Protein AF-A0AAV3RZI0-F1 (afdb_monomer_lite)

Structure (mmCIF, N/CA/C/O backbone):
data_AF-A0AAV3RZI0-F1
#
_entry.id   AF-A0AAV3RZI0-F1
#
loop_
_atom_site.group_PDB
_atom_site.id
_atom_site.type_symbol
_atom_site.label_atom_id
_atom_site.label_alt_id
_atom_site.label_comp_id
_atom_site.label_asym_id
_atom_site.label_entity_id
_atom_site.label_seq_id
_atom_site.pdbx_PDB_ins_code
_atom_site.Cartn_x
_atom_site.Cartn_y
_atom_site.Cartn_z
_atom_site.occupancy
_atom_site.B_iso_or_equiv
_atom_site.auth_seq_id
_atom_site.auth_comp_id
_atom_site.auth_asym_id
_atom_site.auth_atom_id
_atom_site.pdbx_PDB_model_num
ATOM 1 N N . MET A 1 1 ? 53.534 -8.650 -99.547 1.00 49.41 1 MET A N 1
ATOM 2 C CA . MET A 1 1 ? 52.905 -7.552 -98.781 1.00 49.41 1 MET A CA 1
ATOM 3 C C . MET A 1 1 ? 52.360 -8.115 -97.474 1.00 49.41 1 MET A C 1
ATOM 5 O O . MET A 1 1 ? 51.276 -8.664 -97.521 1.00 49.41 1 MET A O 1
ATOM 9 N N . ASN A 1 2 ? 53.102 -8.083 -96.355 1.00 55.94 2 ASN A N 1
ATOM 10 C CA . ASN A 1 2 ? 52.497 -8.398 -95.038 1.00 55.94 2 ASN A CA 1
ATOM 11 C C . ASN A 1 2 ? 53.298 -8.000 -93.779 1.00 55.94 2 ASN A C 1
ATOM 13 O O . ASN A 1 2 ? 52.826 -8.228 -92.674 1.00 55.94 2 ASN A O 1
ATOM 17 N N . TRP A 1 3 ? 54.469 -7.366 -93.895 1.00 42.88 3 TRP A N 1
ATOM 18 C CA . TRP A 1 3 ? 55.241 -6.937 -92.713 1.00 42.88 3 TRP A CA 1
ATOM 19 C C . TRP A 1 3 ? 54.759 -5.606 -92.114 1.00 42.88 3 TRP A C 1
ATOM 21 O O . TRP A 1 3 ? 54.771 -5.429 -90.902 1.00 42.88 3 TRP A O 1
ATOM 31 N N . LEU A 1 4 ? 54.249 -4.695 -92.949 1.00 55.41 4 LEU A N 1
ATOM 32 C CA . LEU A 1 4 ? 53.678 -3.422 -92.490 1.00 55.41 4 LEU A CA 1
ATOM 33 C C . LEU A 1 4 ? 52.368 -3.605 -91.714 1.00 55.41 4 LEU A C 1
ATOM 35 O O . LEU A 1 4 ? 52.094 -2.831 -90.804 1.00 55.41 4 LEU A O 1
ATOM 39 N N . PHE A 1 5 ? 51.587 -4.640 -92.039 1.00 55.31 5 PHE A N 1
ATOM 40 C CA . PHE A 1 5 ? 50.332 -4.927 -91.343 1.00 55.31 5 PHE A CA 1
ATOM 41 C C . PHE A 1 5 ? 50.596 -5.455 -89.926 1.00 55.31 5 PHE A C 1
ATOM 43 O O . PHE A 1 5 ? 49.960 -4.993 -88.987 1.00 55.31 5 PHE A O 1
ATOM 50 N N . LEU A 1 6 ? 51.609 -6.318 -89.758 1.00 57.19 6 LEU A N 1
ATOM 51 C CA . LEU A 1 6 ? 51.993 -6.883 -88.460 1.00 57.19 6 LEU A CA 1
ATOM 52 C C . LEU A 1 6 ? 52.546 -5.823 -87.485 1.00 57.19 6 LEU A C 1
ATOM 54 O O . LEU A 1 6 ? 52.241 -5.850 -86.296 1.00 57.19 6 LEU A O 1
ATOM 58 N N . CYS A 1 7 ? 53.328 -4.853 -87.977 1.00 55.66 7 CYS A N 1
ATOM 59 C CA . CYS A 1 7 ? 53.803 -3.739 -87.147 1.00 55.66 7 CYS A CA 1
ATOM 60 C C . CYS A 1 7 ? 52.678 -2.778 -86.739 1.00 55.66 7 CYS A C 1
ATOM 62 O O . CYS A 1 7 ? 52.739 -2.209 -85.649 1.00 55.66 7 CYS A O 1
ATOM 64 N N . LEU A 1 8 ? 51.668 -2.584 -87.596 1.00 56.19 8 LEU A N 1
ATOM 65 C CA . LEU A 1 8 ? 50.519 -1.738 -87.272 1.00 56.19 8 LEU A CA 1
ATOM 66 C C . LEU A 1 8 ? 49.597 -2.411 -86.248 1.00 56.19 8 LEU A C 1
ATOM 68 O O . LEU A 1 8 ? 49.079 -1.724 -85.375 1.00 56.19 8 LEU A O 1
ATOM 72 N N . THR A 1 9 ? 49.416 -3.735 -86.330 1.00 57.41 9 THR A N 1
ATOM 73 C CA . THR A 1 9 ? 48.605 -4.493 -85.366 1.00 57.41 9 THR A CA 1
ATOM 74 C C . THR A 1 9 ? 49.268 -4.561 -83.995 1.00 57.41 9 THR A C 1
ATOM 76 O O . THR A 1 9 ? 48.612 -4.239 -83.018 1.00 57.41 9 THR A O 1
ATOM 79 N N . VAL A 1 10 ? 50.578 -4.837 -83.912 1.00 56.56 10 VAL A N 1
ATOM 80 C CA . VAL A 1 10 ? 51.299 -4.861 -82.620 1.00 56.56 10 VAL A CA 1
ATOM 81 C C . VAL A 1 10 ? 51.291 -3.488 -81.943 1.00 56.56 10 VAL A C 1
ATOM 83 O O . VAL A 1 10 ? 51.005 -3.387 -80.758 1.00 56.56 10 VAL A O 1
ATOM 86 N N . ARG A 1 11 ? 51.517 -2.400 -82.696 1.00 54.59 11 ARG A N 1
ATOM 87 C CA . ARG A 1 11 ? 51.437 -1.043 -82.126 1.00 54.59 11 ARG A CA 1
ATOM 88 C C . ARG A 1 11 ? 50.035 -0.641 -81.682 1.00 54.59 11 ARG A C 1
ATOM 90 O O . ARG A 1 11 ? 49.908 0.185 -80.781 1.00 54.59 11 ARG A O 1
ATOM 97 N N . ARG A 1 12 ? 49.004 -1.163 -82.345 1.00 56.62 12 ARG A N 1
ATOM 98 C CA . ARG A 1 12 ? 47.612 -0.907 -81.985 1.00 56.62 12 ARG A CA 1
ATOM 99 C C . ARG A 1 12 ? 47.225 -1.688 -80.726 1.00 56.62 12 ARG A C 1
ATOM 101 O O . ARG A 1 12 ? 46.655 -1.077 -79.831 1.00 56.62 12 ARG A O 1
ATOM 108 N N . ASP A 1 13 ? 47.631 -2.952 -80.620 1.00 58.34 13 ASP A N 1
ATOM 109 C CA . ASP A 1 13 ? 47.436 -3.778 -79.420 1.00 58.34 13 ASP A CA 1
ATOM 110 C C . ASP A 1 13 ? 48.180 -3.198 -78.202 1.00 58.34 13 ASP A C 1
ATOM 112 O O . ASP A 1 13 ? 47.617 -3.138 -77.111 1.00 58.34 13 ASP A O 1
ATOM 116 N N . ASP A 1 14 ? 49.403 -2.683 -78.383 1.00 57.91 14 ASP A N 1
ATOM 117 C CA . ASP A 1 14 ? 50.174 -2.040 -77.307 1.00 57.91 14 ASP A CA 1
ATOM 118 C C . ASP A 1 14 ? 49.520 -0.735 -76.811 1.00 57.91 14 ASP A C 1
ATOM 120 O O . ASP A 1 14 ? 49.505 -0.462 -75.610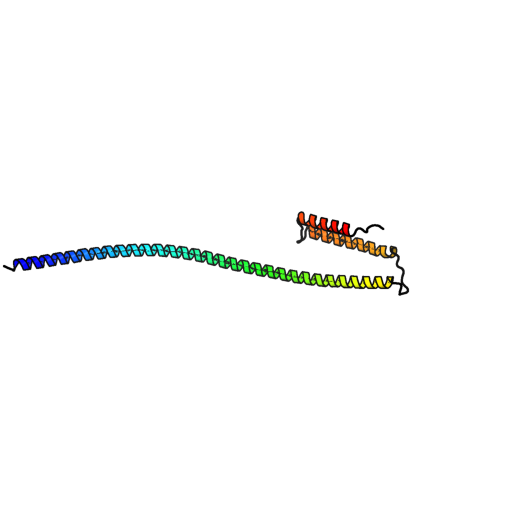 1.00 57.91 14 ASP A O 1
ATOM 124 N N . GLN A 1 15 ? 48.954 0.082 -77.710 1.00 57.97 15 GLN A N 1
ATOM 125 C CA . GLN A 1 15 ? 48.206 1.279 -77.307 1.00 57.97 15 GLN A CA 1
ATOM 126 C C . GLN A 1 15 ? 46.902 0.913 -76.592 1.00 57.97 15 GLN A C 1
ATOM 128 O O . GLN A 1 15 ? 46.597 1.499 -75.558 1.00 57.97 15 GLN A O 1
ATOM 133 N N . GLU A 1 16 ? 46.154 -0.067 -77.097 1.00 56.50 16 GLU A N 1
ATOM 134 C CA . GLU A 1 16 ? 44.884 -0.518 -76.517 1.00 56.50 16 GLU A CA 1
ATOM 135 C C . GLU A 1 16 ? 45.089 -1.181 -75.138 1.00 56.50 16 GLU A C 1
ATOM 137 O O . GLU A 1 16 ? 44.306 -0.941 -74.217 1.00 56.50 16 GLU A O 1
ATOM 142 N N . ALA A 1 17 ? 46.200 -1.903 -74.937 1.00 60.81 17 ALA A N 1
ATOM 143 C CA . ALA A 1 17 ? 46.611 -2.442 -73.638 1.00 60.81 17 ALA A CA 1
ATOM 144 C C . ALA A 1 17 ? 46.993 -1.342 -72.630 1.00 60.81 17 ALA A C 1
ATOM 146 O O . ALA A 1 17 ? 46.596 -1.414 -71.467 1.00 60.81 17 ALA A O 1
ATOM 147 N N . VAL A 1 18 ? 47.706 -0.295 -73.062 1.00 58.16 18 VAL A N 1
ATOM 148 C CA . VAL A 1 18 ? 48.044 0.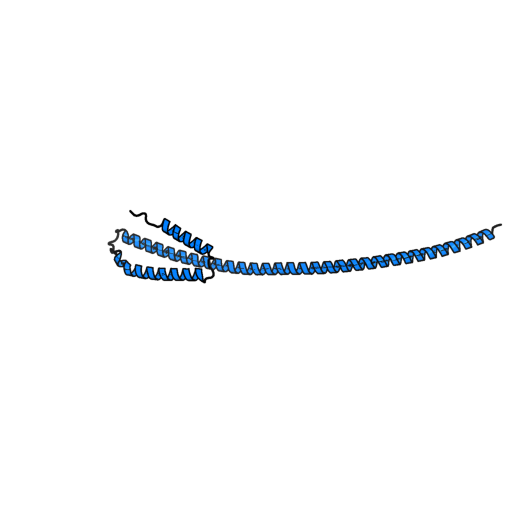860 -72.210 1.00 58.16 18 VAL A CA 1
ATOM 149 C C . VAL A 1 18 ? 46.786 1.642 -71.813 1.00 58.16 18 VAL A C 1
ATOM 151 O O . VAL A 1 18 ? 46.594 1.907 -70.625 1.00 58.16 18 VAL A O 1
ATOM 154 N N . PHE A 1 19 ? 45.878 1.927 -72.753 1.00 56.44 19 PHE A N 1
ATOM 155 C CA . PHE A 1 19 ? 44.596 2.581 -72.457 1.00 56.44 19 PHE A CA 1
ATOM 156 C C . PHE A 1 19 ? 43.695 1.725 -71.552 1.00 56.44 19 PHE A C 1
ATOM 158 O O . PHE A 1 19 ? 43.083 2.255 -70.628 1.00 56.44 19 PHE A O 1
ATOM 165 N N . GLY A 1 20 ? 43.671 0.401 -71.737 1.00 62.28 20 GLY A N 1
ATOM 166 C CA . GLY A 1 20 ? 42.975 -0.524 -70.837 1.00 62.28 20 GLY A CA 1
ATOM 167 C C . GLY A 1 20 ? 43.553 -0.533 -69.416 1.00 62.28 20 GLY A C 1
ATOM 168 O O . GLY A 1 20 ? 42.802 -0.602 -68.442 1.00 62.28 20 GLY A O 1
ATOM 169 N N . THR A 1 21 ? 44.877 -0.399 -69.267 1.00 62.53 21 THR A N 1
ATOM 170 C CA . THR A 1 21 ? 45.508 -0.258 -67.943 1.00 62.53 21 THR A CA 1
ATOM 171 C C . THR A 1 21 ? 45.263 1.109 -67.302 1.00 62.53 21 THR A C 1
ATOM 173 O O . THR A 1 21 ? 45.116 1.185 -66.084 1.00 62.53 21 THR A O 1
ATOM 176 N N . GLU A 1 22 ? 45.171 2.184 -68.088 1.00 65.44 22 GLU A N 1
ATOM 177 C CA . GLU A 1 22 ? 44.865 3.528 -67.588 1.00 65.44 22 GLU A CA 1
ATOM 178 C C . GLU A 1 22 ? 43.401 3.656 -67.139 1.00 65.44 22 GLU A C 1
ATOM 180 O O . GLU A 1 22 ? 43.148 4.181 -66.048 1.00 65.44 22 GLU A O 1
ATOM 185 N N . GLU A 1 23 ? 42.454 3.114 -67.913 1.00 69.62 23 GLU A N 1
ATOM 186 C CA . GLU A 1 23 ? 41.030 3.087 -67.552 1.00 69.62 23 GLU A CA 1
ATOM 187 C C . GLU A 1 23 ? 40.789 2.168 -66.344 1.00 69.62 23 GLU A C 1
ATOM 189 O O . GLU A 1 23 ? 40.125 2.571 -65.396 1.00 69.62 23 GLU A O 1
ATOM 194 N N . GLY A 1 24 ? 41.444 1.002 -66.269 1.00 76.38 24 GLY A N 1
ATOM 195 C CA . GLY A 1 24 ? 41.382 0.140 -65.081 1.00 76.38 24 GLY A CA 1
ATOM 196 C C . GLY A 1 24 ? 41.971 0.793 -63.821 1.00 76.38 24 GLY A C 1
ATOM 197 O O . GLY A 1 24 ? 41.425 0.658 -62.726 1.00 76.38 24 GLY A O 1
ATOM 198 N N . LEU A 1 25 ? 43.063 1.557 -63.948 1.00 77.06 25 LEU A N 1
ATOM 199 C CA . LEU A 1 25 ? 43.620 2.341 -62.838 1.00 77.06 25 LEU A CA 1
ATOM 200 C C . LEU A 1 25 ? 42.676 3.463 -62.393 1.00 77.06 25 LEU A C 1
ATOM 202 O O . LEU A 1 25 ? 42.620 3.782 -61.203 1.00 77.06 25 LEU A O 1
ATOM 206 N N . LYS A 1 26 ? 41.957 4.081 -63.330 1.00 84.75 26 LYS A N 1
ATOM 207 C CA . LYS A 1 26 ? 40.947 5.101 -63.051 1.00 84.75 26 LYS A CA 1
ATOM 208 C C . LYS A 1 26 ? 39.729 4.495 -62.352 1.00 84.75 26 LYS A C 1
ATOM 210 O O . LYS A 1 26 ? 39.394 4.974 -61.274 1.00 84.75 26 LYS A O 1
ATOM 215 N N . ASP A 1 27 ? 39.201 3.378 -62.843 1.00 86.56 27 ASP A N 1
ATOM 216 C CA . ASP A 1 27 ? 38.110 2.632 -62.206 1.00 86.56 27 ASP A CA 1
ATOM 217 C C . ASP A 1 27 ? 38.479 2.165 -60.792 1.00 86.56 27 ASP A C 1
ATOM 219 O O . ASP A 1 27 ? 37.671 2.258 -59.866 1.00 86.56 27 ASP A O 1
ATOM 223 N N . MET A 1 28 ? 39.722 1.717 -60.576 1.00 87.75 28 MET A N 1
ATOM 224 C CA . MET A 1 28 ? 40.211 1.374 -59.237 1.00 87.75 28 MET A CA 1
ATOM 225 C C . MET A 1 28 ? 40.273 2.588 -58.307 1.00 87.75 28 MET A C 1
ATOM 227 O O . MET A 1 28 ? 39.931 2.477 -57.125 1.00 87.75 28 MET A O 1
ATOM 231 N N . ARG A 1 29 ? 40.714 3.751 -58.804 1.00 89.44 29 ARG A N 1
ATOM 232 C CA . ARG A 1 29 ? 40.743 4.992 -58.013 1.00 89.44 29 ARG A CA 1
ATOM 233 C C . ARG A 1 29 ? 39.334 5.444 -57.656 1.00 89.44 29 ARG A C 1
ATOM 235 O O . ARG A 1 29 ? 39.088 5.732 -56.486 1.00 89.44 29 ARG A O 1
ATOM 242 N N . ASP A 1 30 ? 38.423 5.435 -58.617 1.00 92.12 30 ASP A N 1
ATOM 243 C CA . ASP A 1 30 ? 37.034 5.846 -58.424 1.00 92.12 30 ASP A CA 1
ATOM 244 C C . ASP A 1 30 ? 36.312 4.887 -57.467 1.00 92.12 30 ASP A C 1
ATOM 246 O O . ASP A 1 30 ? 35.676 5.332 -56.510 1.00 92.12 30 ASP A O 1
ATOM 250 N N . SER A 1 31 ? 36.535 3.576 -57.609 1.00 90.81 31 SER A N 1
ATOM 251 C CA . SER A 1 31 ? 36.051 2.558 -56.664 1.00 90.81 31 SER A CA 1
ATOM 252 C C . SER A 1 31 ? 36.626 2.756 -55.258 1.00 90.81 31 SER A C 1
ATOM 254 O O . SER A 1 31 ? 35.911 2.649 -54.265 1.00 90.81 31 SER A O 1
ATOM 256 N N . THR A 1 32 ? 37.912 3.104 -55.139 1.00 93.56 32 THR A N 1
ATOM 257 C CA . THR A 1 32 ? 38.546 3.389 -53.840 1.00 93.56 32 THR A CA 1
ATOM 258 C C . THR A 1 32 ? 37.955 4.637 -53.186 1.00 93.56 32 THR A C 1
ATOM 260 O O . THR A 1 32 ? 37.766 4.668 -51.968 1.00 93.56 32 THR A O 1
ATOM 263 N N . ILE A 1 33 ? 37.672 5.682 -53.966 1.00 94.88 33 ILE A N 1
ATOM 264 C CA . ILE A 1 33 ? 37.027 6.901 -53.471 1.00 94.88 33 ILE A CA 1
ATOM 265 C C . ILE A 1 33 ? 35.602 6.580 -53.013 1.00 94.88 33 ILE A C 1
ATOM 267 O O . ILE A 1 33 ? 35.244 6.954 -51.898 1.00 94.88 33 ILE A O 1
ATOM 271 N N . ALA A 1 34 ? 34.834 5.826 -53.804 1.00 94.62 34 ALA A N 1
ATOM 272 C CA . ALA A 1 34 ? 33.487 5.391 -53.447 1.00 94.62 34 ALA A CA 1
ATOM 273 C C . ALA A 1 34 ? 33.475 4.600 -52.126 1.00 94.62 34 ALA A C 1
ATOM 275 O O . ALA A 1 34 ? 32.755 4.964 -51.195 1.00 94.62 34 ALA A O 1
ATOM 276 N N . LEU A 1 35 ? 34.361 3.610 -51.977 1.00 95.06 35 LEU A N 1
ATOM 277 C CA . LEU A 1 35 ? 34.499 2.841 -50.736 1.00 95.06 35 LEU A CA 1
ATOM 278 C C . LEU A 1 35 ? 34.899 3.716 -49.540 1.00 95.06 35 LEU A C 1
ATOM 280 O O . LEU A 1 35 ? 34.391 3.529 -48.436 1.00 95.06 35 LEU A O 1
ATOM 284 N N . LYS A 1 36 ? 35.779 4.709 -49.730 1.00 96.81 36 LYS A N 1
ATOM 285 C CA . LYS A 1 36 ? 36.122 5.671 -48.667 1.00 96.81 36 LYS A CA 1
ATOM 286 C C . LYS A 1 36 ? 34.926 6.525 -48.263 1.00 96.81 36 LYS A C 1
ATOM 288 O O . LYS A 1 36 ? 34.750 6.788 -47.075 1.00 96.81 36 LYS A O 1
ATOM 293 N N . THR A 1 37 ? 34.115 6.965 -49.223 1.00 96.75 37 THR A N 1
ATOM 294 C CA . THR A 1 37 ? 32.900 7.730 -48.918 1.00 96.75 37 THR A CA 1
ATOM 295 C C . THR A 1 37 ? 31.875 6.881 -48.173 1.00 96.75 37 THR A C 1
ATOM 297 O O . THR A 1 37 ? 31.332 7.338 -47.170 1.00 96.75 37 THR A O 1
ATOM 300 N N . GLU A 1 38 ? 31.690 5.623 -48.574 1.00 97.06 38 GLU A N 1
ATOM 301 C CA . GLU A 1 38 ? 30.812 4.675 -47.887 1.00 97.06 38 GLU A CA 1
ATOM 302 C C . GLU A 1 38 ? 31.294 4.395 -46.458 1.00 97.06 38 GLU A C 1
ATOM 304 O O . GLU A 1 38 ? 30.510 4.477 -45.514 1.00 97.06 38 GLU A O 1
ATOM 309 N N . ALA A 1 39 ? 32.597 4.169 -46.263 1.00 97.12 39 ALA A N 1
ATOM 310 C CA . ALA A 1 39 ? 33.180 3.972 -44.938 1.00 97.12 39 ALA A CA 1
ATOM 311 C C . ALA A 1 39 ? 32.956 5.183 -44.013 1.00 97.12 39 ALA A C 1
ATOM 313 O O . ALA A 1 39 ? 32.666 5.014 -42.827 1.00 97.12 39 ALA A O 1
ATOM 314 N N . LEU A 1 40 ? 33.051 6.407 -44.545 1.00 97.69 40 LEU A N 1
ATOM 315 C CA . LEU A 1 40 ? 32.765 7.626 -43.785 1.00 97.69 40 LEU A CA 1
ATOM 316 C C . LEU A 1 40 ? 31.284 7.743 -43.412 1.00 97.69 40 LEU A C 1
ATOM 318 O O . LEU A 1 40 ? 30.978 8.178 -42.299 1.00 97.69 40 LEU A O 1
ATOM 322 N N . GLU A 1 41 ? 30.368 7.353 -44.299 1.00 97.50 41 GLU A N 1
ATOM 323 C CA . GLU A 1 41 ? 28.940 7.363 -43.978 1.00 97.50 41 GLU A CA 1
ATOM 324 C C . GLU A 1 41 ? 28.560 6.292 -42.960 1.00 97.50 41 GLU A C 1
ATOM 326 O O . GLU A 1 41 ? 27.871 6.600 -41.984 1.00 97.50 41 GLU A O 1
ATOM 331 N N . LEU A 1 42 ? 29.089 5.076 -43.095 1.00 98.06 42 LEU A N 1
ATOM 332 C CA . LEU A 1 42 ? 28.926 4.030 -42.086 1.00 98.06 42 LEU A CA 1
ATOM 333 C C . LEU A 1 42 ? 29.453 4.491 -40.723 1.00 98.06 42 LEU A C 1
ATOM 335 O O . LEU A 1 42 ? 28.792 4.293 -39.706 1.00 98.06 42 LEU A O 1
ATOM 339 N N . GLN A 1 43 ? 30.588 5.193 -40.680 1.00 98.06 43 GLN A N 1
ATOM 340 C CA . GLN A 1 43 ? 31.117 5.753 -39.435 1.00 98.06 43 GLN A CA 1
ATOM 341 C C . GLN A 1 43 ? 30.177 6.800 -38.811 1.00 98.06 43 GLN A C 1
ATOM 343 O O . GLN A 1 43 ? 30.025 6.850 -37.587 1.00 98.06 43 GLN A O 1
ATOM 348 N N . LYS A 1 44 ? 29.537 7.654 -39.621 1.00 97.94 44 LYS A N 1
ATOM 349 C CA . LYS A 1 44 ? 28.544 8.619 -39.120 1.00 97.94 44 LYS A CA 1
ATOM 350 C C . LYS A 1 44 ? 27.304 7.913 -38.577 1.00 97.94 44 LYS A C 1
ATOM 352 O O . LYS A 1 44 ? 26.827 8.289 -37.506 1.00 97.94 44 LYS A O 1
ATOM 357 N N . GLN A 1 45 ? 26.813 6.895 -39.281 1.00 98.19 45 GLN A N 1
ATOM 358 C CA . GLN A 1 45 ? 25.680 6.086 -38.829 1.00 98.19 45 GLN A CA 1
ATOM 359 C C . GLN A 1 45 ? 25.990 5.379 -37.507 1.00 98.19 45 GLN A C 1
ATOM 361 O O . GLN A 1 45 ? 25.165 5.409 -36.596 1.00 98.19 45 GLN A O 1
ATOM 366 N N . LEU A 1 46 ? 27.197 4.825 -37.363 1.00 98.31 46 LEU A N 1
ATOM 367 C CA . LEU A 1 46 ? 27.641 4.138 -36.150 1.00 98.31 46 LEU A CA 1
ATOM 368 C C . LEU A 1 46 ? 27.654 5.092 -34.947 1.00 98.31 46 LEU A C 1
ATOM 370 O O . LEU A 1 46 ? 27.043 4.787 -33.928 1.00 98.31 46 LEU A O 1
ATOM 374 N N . ARG A 1 47 ? 28.200 6.307 -35.105 1.00 98.19 47 ARG A N 1
ATOM 375 C CA . ARG A 1 47 ? 28.140 7.344 -34.055 1.00 98.19 47 ARG A CA 1
ATOM 376 C C . ARG A 1 47 ? 26.709 7.740 -33.684 1.00 98.19 47 ARG A C 1
ATOM 378 O O . ARG A 1 47 ? 26.419 8.011 -32.520 1.00 98.19 47 ARG A O 1
ATOM 385 N N . CYS A 1 48 ? 25.809 7.807 -34.667 1.00 98.00 48 CYS A N 1
ATOM 386 C CA . CYS A 1 48 ? 24.401 8.108 -34.412 1.00 98.00 48 CYS A CA 1
ATOM 387 C C . CYS A 1 48 ? 23.739 6.995 -33.583 1.00 98.00 48 CYS A C 1
ATOM 389 O O . CYS A 1 48 ? 23.068 7.284 -32.591 1.00 98.00 48 CYS A O 1
ATOM 391 N N . LEU A 1 49 ? 23.979 5.734 -33.948 1.00 98.06 49 LEU A N 1
ATOM 392 C CA . LEU A 1 49 ? 23.476 4.566 -33.225 1.00 98.06 49 LEU A CA 1
ATOM 393 C C . LEU A 1 49 ? 24.047 4.466 -31.807 1.00 98.06 49 LEU A C 1
ATOM 395 O O . LEU A 1 49 ? 23.291 4.200 -30.878 1.00 98.06 49 LEU A O 1
ATOM 399 N N . GLU A 1 50 ? 25.339 4.734 -31.614 1.00 98.38 50 GLU A N 1
ATOM 400 C CA . GLU A 1 50 ? 25.971 4.781 -30.287 1.00 98.38 50 GLU A CA 1
ATOM 401 C C . GLU A 1 50 ? 25.299 5.825 -29.388 1.00 98.38 50 GLU A C 1
ATOM 403 O O . GLU A 1 50 ? 24.881 5.518 -28.272 1.00 98.38 50 GLU A O 1
ATOM 408 N N . SER A 1 51 ? 25.087 7.042 -29.901 1.00 98.06 51 SER A N 1
ATOM 409 C CA . SER A 1 51 ? 24.391 8.094 -29.155 1.00 98.06 51 SER A CA 1
ATOM 410 C C . SER A 1 51 ? 22.954 7.703 -28.788 1.00 98.06 51 SER A C 1
ATOM 412 O O . SER A 1 51 ? 22.497 8.000 -27.678 1.00 98.06 51 SER A O 1
ATOM 414 N N . GLN A 1 52 ? 22.236 7.033 -29.695 1.00 98.31 52 GLN A N 1
ATOM 415 C CA . GLN A 1 52 ? 20.891 6.526 -29.418 1.00 98.31 52 GLN A CA 1
ATOM 416 C C . GLN A 1 52 ? 20.909 5.418 -28.361 1.00 98.31 52 GLN A C 1
ATOM 418 O O . GLN A 1 52 ? 20.070 5.420 -27.457 1.00 98.31 52 GLN A O 1
ATOM 423 N N . HIS A 1 53 ? 21.874 4.501 -28.434 1.00 98.25 53 HIS A N 1
ATOM 424 C CA . HIS A 1 53 ? 22.044 3.429 -27.461 1.00 98.25 53 HIS A CA 1
ATOM 425 C C . HIS A 1 53 ? 22.337 3.976 -26.059 1.00 98.25 53 HIS A C 1
ATOM 427 O O . HIS A 1 53 ? 21.713 3.544 -25.087 1.00 98.25 53 HIS A O 1
ATOM 433 N N . ASP A 1 54 ? 23.205 4.980 -25.947 1.00 98.50 54 ASP A N 1
ATOM 434 C CA . ASP A 1 54 ? 23.511 5.646 -24.679 1.00 98.50 54 ASP A CA 1
ATOM 435 C C . ASP A 1 54 ? 22.275 6.310 -24.066 1.00 98.50 54 ASP A C 1
ATOM 437 O O . ASP A 1 54 ? 22.018 6.196 -22.863 1.00 98.50 54 ASP A O 1
ATOM 441 N N . MET A 1 55 ? 21.474 6.994 -24.887 1.00 98.38 55 MET A N 1
ATOM 442 C CA . MET A 1 55 ? 20.219 7.599 -24.445 1.00 98.38 55 MET A CA 1
ATOM 443 C C . MET A 1 55 ? 19.243 6.538 -23.925 1.00 98.38 55 MET A C 1
ATOM 445 O O . MET A 1 55 ? 18.716 6.689 -22.819 1.00 98.38 55 MET A O 1
ATOM 449 N N . LEU A 1 56 ? 19.015 5.465 -24.688 1.00 98.44 56 LEU A N 1
ATOM 450 C CA . LEU A 1 56 ? 18.125 4.376 -24.281 1.00 98.44 56 LEU A CA 1
ATOM 451 C C . LEU A 1 56 ? 18.622 3.697 -23.001 1.00 98.44 56 LEU A C 1
ATOM 453 O O . LEU A 1 56 ? 17.828 3.403 -22.110 1.00 98.44 56 LEU A O 1
ATOM 457 N N . THR A 1 57 ? 19.935 3.529 -22.856 1.00 98.50 57 THR A N 1
ATOM 458 C CA . THR A 1 57 ? 20.556 2.967 -21.652 1.00 98.50 57 THR A CA 1
ATOM 459 C C . THR A 1 57 ? 20.311 3.850 -20.426 1.00 98.50 57 THR A C 1
ATOM 461 O O . THR A 1 57 ? 19.943 3.344 -19.362 1.00 98.50 57 THR A O 1
ATOM 464 N N . ARG A 1 58 ? 20.427 5.179 -20.563 1.00 98.38 58 ARG A N 1
ATOM 465 C CA . ARG A 1 58 ? 20.088 6.135 -19.490 1.00 98.38 58 ARG A CA 1
ATOM 466 C C . ARG A 1 58 ? 18.602 6.107 -19.129 1.00 98.38 58 ARG A C 1
ATOM 468 O O . ARG A 1 58 ? 18.250 6.187 -17.954 1.00 98.38 58 ARG A O 1
ATOM 475 N N . GLN A 1 59 ? 17.717 5.977 -20.114 1.00 98.44 59 GLN A N 1
ATOM 476 C CA . GLN A 1 59 ? 16.279 5.862 -19.858 1.00 98.44 59 GLN A CA 1
ATOM 477 C C . GLN A 1 59 ? 15.936 4.546 -19.147 1.00 98.44 59 GLN A C 1
ATOM 479 O O . GLN A 1 59 ? 15.198 4.549 -18.160 1.00 98.44 59 GLN A O 1
ATOM 484 N N . ALA A 1 60 ? 16.514 3.427 -19.588 1.00 98.50 60 ALA A N 1
ATOM 485 C CA . ALA A 1 60 ? 16.311 2.116 -18.979 1.00 98.50 60 ALA A CA 1
ATOM 486 C C . ALA A 1 60 ? 16.810 2.067 -17.525 1.00 98.50 60 ALA A C 1
ATOM 488 O O . ALA A 1 60 ? 16.143 1.491 -16.655 1.00 98.50 60 ALA A O 1
ATOM 489 N N . SER A 1 61 ? 17.949 2.701 -17.230 1.00 98.44 61 SER A N 1
ATOM 490 C CA . SER A 1 61 ? 18.479 2.779 -15.867 1.00 98.44 61 SER A CA 1
ATOM 491 C C . SER A 1 61 ? 17.591 3.636 -14.962 1.00 98.44 61 SER A C 1
ATOM 493 O O . SER A 1 61 ? 17.233 3.185 -13.871 1.00 98.44 61 SER A O 1
ATOM 495 N N . SER A 1 62 ? 17.138 4.800 -15.441 1.00 98.25 62 SER A N 1
ATOM 496 C CA . SER A 1 62 ? 16.186 5.659 -14.727 1.00 98.25 62 SER A CA 1
ATOM 497 C C . SER A 1 62 ? 14.871 4.930 -14.425 1.00 98.25 62 SER A C 1
ATOM 499 O O . SER A 1 62 ? 14.410 4.921 -13.281 1.00 98.25 62 SER A O 1
ATOM 501 N N . LEU A 1 63 ? 14.306 4.222 -15.410 1.00 98.38 63 LEU A N 1
ATOM 502 C CA . LEU A 1 63 ? 13.086 3.432 -15.230 1.00 98.38 63 LEU A CA 1
ATOM 503 C C . LEU A 1 63 ? 13.277 2.312 -14.199 1.00 98.38 63 LEU A C 1
ATOM 505 O O . LEU A 1 63 ? 12.417 2.093 -13.340 1.00 98.38 63 LEU A O 1
ATOM 509 N N . THR A 1 64 ? 14.414 1.617 -14.251 1.00 98.31 64 THR A N 1
ATOM 510 C CA . THR A 1 64 ? 14.751 0.549 -13.300 1.00 98.31 64 THR A CA 1
ATOM 511 C C . THR A 1 64 ? 14.891 1.098 -11.882 1.00 98.31 64 THR A C 1
ATOM 513 O O . THR A 1 64 ? 14.349 0.516 -10.938 1.00 98.31 64 THR A O 1
ATOM 516 N N . GLN A 1 65 ? 15.558 2.241 -11.719 1.00 98.06 65 GLN A N 1
ATOM 517 C CA . GLN A 1 65 ? 15.686 2.916 -10.431 1.00 98.06 65 GLN A CA 1
ATOM 518 C C . GLN A 1 65 ? 14.322 3.372 -9.900 1.00 98.06 65 GLN A C 1
ATOM 520 O O . GLN A 1 65 ? 13.996 3.093 -8.747 1.00 98.06 65 GLN A O 1
ATOM 525 N N . GLY A 1 66 ? 13.484 3.982 -10.743 1.00 98.38 66 GLY A N 1
ATOM 526 C CA . GLY A 1 66 ? 12.125 4.384 -10.378 1.00 98.38 66 GLY A CA 1
ATOM 527 C C . GLY A 1 66 ? 11.240 3.197 -9.982 1.00 98.38 66 GLY A C 1
ATOM 528 O O . GLY A 1 66 ? 10.457 3.284 -9.036 1.00 98.38 66 GLY A O 1
ATOM 529 N N . ARG A 1 67 ? 11.383 2.044 -10.647 1.00 98.31 67 ARG A N 1
ATOM 530 C CA . ARG A 1 67 ? 10.706 0.800 -10.247 1.00 98.31 67 ARG A CA 1
ATOM 531 C C . ARG A 1 67 ? 11.172 0.315 -8.872 1.00 98.31 67 ARG A C 1
ATOM 533 O O . ARG A 1 67 ? 10.324 -0.036 -8.056 1.00 98.31 67 ARG A O 1
ATOM 540 N N . ARG A 1 68 ? 12.481 0.319 -8.595 1.00 98.06 68 ARG A N 1
ATOM 541 C CA . ARG A 1 68 ? 13.023 -0.063 -7.276 1.00 98.06 68 ARG A CA 1
ATOM 542 C C . ARG A 1 68 ? 12.547 0.877 -6.168 1.00 98.06 68 ARG A C 1
ATOM 544 O O . ARG A 1 68 ? 12.125 0.398 -5.124 1.00 98.06 68 ARG A O 1
ATOM 551 N N . ALA A 1 69 ? 12.555 2.188 -6.414 1.00 97.94 69 ALA A N 1
ATOM 552 C CA . ALA A 1 69 ? 12.075 3.184 -5.458 1.00 97.94 69 ALA A CA 1
ATOM 553 C C . ALA A 1 69 ? 10.589 2.982 -5.118 1.00 97.94 69 ALA A C 1
ATOM 555 O O . ALA A 1 69 ? 10.224 2.979 -3.945 1.00 97.94 69 ALA A O 1
ATOM 556 N N . ARG A 1 70 ? 9.743 2.731 -6.129 1.00 98.00 70 ARG A N 1
ATOM 557 C CA . ARG A 1 70 ? 8.322 2.415 -5.913 1.00 98.00 70 ARG A CA 1
ATOM 558 C C . ARG A 1 70 ? 8.129 1.139 -5.100 1.00 98.00 70 ARG A C 1
ATOM 560 O O . ARG A 1 70 ? 7.341 1.154 -4.167 1.00 98.00 70 ARG A O 1
ATOM 567 N N . LEU A 1 71 ? 8.866 0.071 -5.408 1.00 98.12 71 LEU A N 1
ATOM 568 C CA . LEU A 1 71 ? 8.802 -1.175 -4.636 1.00 98.12 71 LEU A CA 1
ATOM 569 C C . LEU A 1 71 ? 9.190 -0.956 -3.170 1.00 98.12 71 LEU A C 1
ATOM 571 O O . LEU A 1 71 ? 8.469 -1.403 -2.287 1.00 98.12 71 LEU A O 1
ATOM 575 N N . ALA A 1 72 ? 10.277 -0.227 -2.905 1.00 97.88 72 ALA A N 1
ATOM 576 C CA . ALA A 1 72 ? 10.691 0.098 -1.541 1.00 97.88 72 ALA A CA 1
ATOM 577 C C . ALA A 1 72 ? 9.616 0.902 -0.789 1.00 97.88 72 ALA A C 1
ATOM 579 O O . ALA A 1 72 ? 9.285 0.569 0.347 1.00 97.88 72 ALA A O 1
ATOM 580 N N . ALA A 1 73 ? 9.027 1.912 -1.437 1.00 97.31 73 ALA A N 1
ATOM 581 C CA . ALA A 1 73 ? 7.937 2.694 -0.861 1.00 97.31 73 ALA A CA 1
ATOM 582 C C . ALA A 1 73 ? 6.701 1.828 -0.559 1.00 97.31 73 ALA A C 1
ATOM 584 O O . ALA A 1 73 ? 6.150 1.914 0.535 1.00 97.31 73 ALA A O 1
ATOM 585 N N . THR A 1 74 ? 6.297 0.951 -1.486 1.00 97.81 74 THR A N 1
ATOM 586 C CA . THR A 1 74 ? 5.183 0.015 -1.277 1.00 97.81 74 THR A CA 1
ATOM 587 C C . THR A 1 74 ? 5.447 -0.927 -0.105 1.00 97.81 74 THR A C 1
ATOM 589 O O . THR A 1 74 ? 4.553 -1.135 0.707 1.00 97.81 74 THR A O 1
ATOM 592 N N . THR A 1 75 ? 6.663 -1.458 0.038 1.00 97.62 75 THR A N 1
ATOM 593 C CA . THR A 1 75 ? 7.014 -2.318 1.177 1.00 97.62 75 THR A CA 1
ATOM 594 C C . THR A 1 75 ? 6.892 -1.580 2.509 1.00 97.62 75 THR A C 1
ATOM 596 O O . THR A 1 75 ? 6.358 -2.141 3.462 1.00 97.62 75 THR A O 1
ATOM 599 N N . ILE A 1 76 ? 7.334 -0.319 2.580 1.00 97.75 76 ILE A N 1
ATOM 600 C CA . ILE A 1 76 ? 7.202 0.502 3.795 1.00 97.75 76 ILE A CA 1
ATOM 601 C C . ILE A 1 76 ? 5.725 0.722 4.135 1.00 97.75 76 ILE A C 1
ATOM 603 O O . ILE A 1 76 ? 5.322 0.486 5.272 1.00 97.75 76 ILE A O 1
ATOM 607 N N . VAL A 1 77 ? 4.916 1.128 3.152 1.00 97.38 77 VAL A N 1
ATOM 608 C CA . VAL A 1 77 ? 3.477 1.368 3.346 1.00 97.38 77 VAL A CA 1
ATOM 609 C C . VAL A 1 77 ? 2.756 0.091 3.778 1.00 97.38 77 VAL A C 1
ATOM 611 O O . VAL A 1 77 ? 1.964 0.131 4.713 1.00 97.38 77 VAL A O 1
ATOM 614 N N . ASN A 1 78 ? 3.061 -1.053 3.161 1.00 97.50 78 ASN A N 1
ATOM 615 C CA . ASN A 1 78 ? 2.483 -2.338 3.555 1.00 97.50 78 ASN A CA 1
ATOM 616 C C . ASN A 1 78 ? 2.883 -2.733 4.984 1.00 97.50 78 ASN A C 1
ATOM 618 O O . ASN A 1 78 ? 2.055 -3.249 5.728 1.00 97.50 78 ASN A O 1
ATOM 622 N N . GLY A 1 79 ? 4.126 -2.452 5.390 1.00 96.69 79 GLY A N 1
ATOM 623 C CA . GLY A 1 79 ? 4.561 -2.642 6.774 1.00 96.69 79 GLY A CA 1
ATOM 624 C C . GLY A 1 79 ? 3.761 -1.780 7.754 1.00 96.69 79 GLY A C 1
ATOM 625 O O . GLY A 1 79 ? 3.277 -2.284 8.763 1.00 96.69 79 GLY A O 1
ATOM 626 N N . GLN A 1 80 ? 3.555 -0.498 7.433 1.00 97.19 80 GLN A N 1
ATOM 627 C CA . GLN A 1 80 ? 2.729 0.404 8.243 1.00 97.19 80 GLN A CA 1
ATOM 628 C C . GLN A 1 80 ? 1.271 -0.069 8.327 1.00 97.19 80 GLN A C 1
ATOM 630 O O . GLN A 1 80 ? 0.689 -0.053 9.412 1.00 97.19 80 GLN A O 1
ATOM 635 N N . LEU A 1 81 ? 0.696 -0.527 7.211 1.00 97.56 81 LEU A N 1
ATOM 636 C CA . LEU A 1 81 ? -0.663 -1.065 7.174 1.00 97.56 81 LEU A CA 1
ATOM 637 C C . LEU A 1 81 ? -0.811 -2.269 8.111 1.00 97.56 81 LEU A C 1
ATOM 639 O O . LEU A 1 81 ? -1.723 -2.267 8.931 1.00 97.56 81 LEU A O 1
ATOM 643 N N . GLY A 1 82 ? 0.127 -3.222 8.073 1.00 97.31 82 GLY A N 1
ATOM 644 C CA . GLY A 1 82 ? 0.117 -4.374 8.980 1.00 97.31 82 GLY A CA 1
ATOM 645 C C . GLY A 1 82 ? 0.154 -3.967 10.457 1.00 97.31 82 GLY A C 1
ATOM 646 O O . GLY A 1 82 ? -0.663 -4.428 11.246 1.00 97.31 82 GLY A O 1
ATOM 647 N N . THR A 1 83 ? 1.014 -3.011 10.833 1.00 96.62 83 THR A N 1
ATOM 648 C CA . THR A 1 83 ? 1.053 -2.531 12.232 1.00 96.62 83 THR A CA 1
ATOM 649 C C . THR A 1 83 ? -0.264 -1.885 12.679 1.00 96.62 83 THR A C 1
ATOM 651 O O . THR A 1 83 ? -0.656 -1.986 13.845 1.00 96.62 83 THR A O 1
ATOM 654 N N . LEU A 1 84 ? -0.965 -1.216 11.759 1.00 96.69 84 LEU A N 1
ATOM 655 C CA . LEU A 1 84 ? -2.251 -0.583 12.030 1.00 96.69 84 LEU A CA 1
ATOM 656 C C . LEU A 1 84 ? -3.377 -1.619 12.134 1.00 96.69 84 LEU A C 1
ATOM 658 O O . LEU A 1 84 ? -4.227 -1.491 13.015 1.00 96.69 84 LEU A O 1
ATOM 662 N N . GLU A 1 85 ? -3.359 -2.655 11.295 1.00 97.88 85 GLU A N 1
ATOM 663 C CA . GLU A 1 85 ? -4.271 -3.800 11.389 1.00 97.88 85 GLU A CA 1
ATOM 664 C C . GLU A 1 85 ? -4.127 -4.520 12.737 1.00 97.88 85 GLU A C 1
ATOM 666 O O . GLU A 1 85 ? -5.133 -4.736 13.417 1.00 97.88 85 GLU A O 1
ATOM 671 N N . ASP A 1 86 ? -2.898 -4.785 13.187 1.00 97.81 86 ASP A N 1
ATOM 672 C CA . ASP A 1 86 ? -2.628 -5.402 14.494 1.00 97.81 86 ASP A CA 1
ATOM 673 C C . ASP A 1 86 ? -3.146 -4.537 15.652 1.00 97.81 86 ASP A C 1
ATOM 675 O O . ASP A 1 86 ? -3.781 -5.024 16.597 1.00 97.81 86 ASP A O 1
ATOM 679 N N . SER A 1 87 ? -2.924 -3.223 15.558 1.00 97.00 87 SER A N 1
ATOM 680 C CA . SER A 1 87 ? -3.373 -2.250 16.558 1.00 97.00 87 SER A CA 1
ATOM 681 C C . SER A 1 87 ? -4.901 -2.185 16.635 1.00 97.00 87 SER A C 1
ATOM 683 O O . SER A 1 87 ? -5.473 -2.156 17.726 1.00 97.00 87 SER A O 1
ATOM 685 N N . LEU A 1 88 ? -5.582 -2.185 15.485 1.00 96.50 88 LEU A N 1
ATOM 686 C CA . LEU A 1 88 ? -7.043 -2.210 15.411 1.00 96.50 88 LEU A CA 1
ATOM 687 C C . LEU A 1 88 ? -7.617 -3.527 15.931 1.00 96.50 88 LEU A C 1
ATOM 689 O O . LEU A 1 88 ? -8.591 -3.498 16.682 1.00 96.50 88 LEU A O 1
ATOM 693 N N . SER A 1 89 ? -7.003 -4.657 15.580 1.00 97.69 89 SER A N 1
ATOM 694 C CA . SER A 1 89 ? -7.399 -5.983 16.060 1.00 97.69 89 SER A CA 1
ATOM 695 C C . SER A 1 89 ? -7.301 -6.075 17.585 1.00 97.69 89 SER A C 1
ATOM 697 O O . SER A 1 89 ? -8.266 -6.460 18.249 1.00 97.69 89 SER A O 1
ATOM 699 N N . THR A 1 90 ? -6.186 -5.601 18.153 1.00 97.88 90 THR A N 1
ATOM 700 C CA . THR A 1 90 ? -5.976 -5.527 19.608 1.00 97.88 90 THR A CA 1
ATOM 701 C C . THR A 1 90 ? -7.063 -4.689 20.276 1.00 97.88 90 THR A C 1
ATOM 703 O O . THR A 1 90 ? -7.738 -5.160 21.193 1.00 97.88 90 THR A O 1
ATOM 706 N N . ARG A 1 91 ? -7.315 -3.476 19.767 1.00 95.62 91 ARG A N 1
ATOM 707 C CA . ARG A 1 91 ? -8.337 -2.586 20.336 1.00 95.62 91 ARG A CA 1
ATOM 708 C C . ARG A 1 91 ? -9.750 -3.168 20.232 1.00 95.62 91 A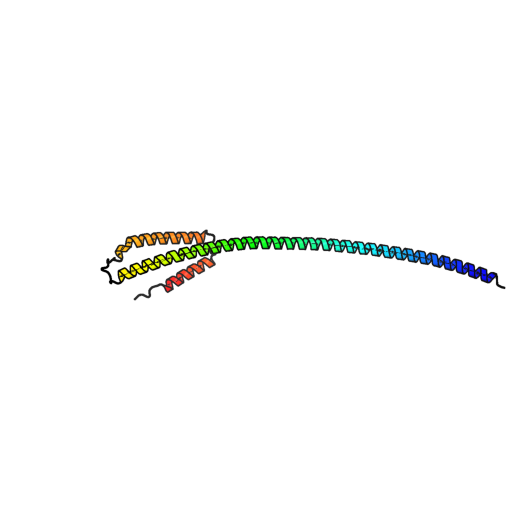RG A C 1
ATOM 710 O O . ARG A 1 91 ? -10.572 -2.957 21.119 1.00 95.62 91 ARG A O 1
ATOM 717 N N . ASN A 1 92 ? -10.048 -3.886 19.150 1.00 97.38 92 ASN A N 1
ATOM 718 C CA . ASN A 1 92 ? -11.336 -4.549 18.961 1.00 97.38 92 ASN A CA 1
ATOM 719 C C . ASN A 1 92 ? -11.544 -5.667 19.995 1.00 97.38 92 ASN A C 1
ATOM 721 O O . ASN A 1 92 ? -12.635 -5.815 20.542 1.00 97.38 92 ASN A O 1
ATOM 725 N N . LEU A 1 93 ? -10.487 -6.418 20.314 1.00 96.62 93 LEU A N 1
ATOM 726 C CA . LEU A 1 93 ? -10.526 -7.451 21.346 1.00 96.62 93 LEU A CA 1
ATOM 727 C C . LEU A 1 93 ? -10.732 -6.848 22.744 1.00 96.62 93 LEU A C 1
ATOM 729 O O . LEU A 1 93 ? -11.561 -7.344 23.507 1.00 96.62 93 LEU A O 1
ATOM 733 N N . GLU A 1 94 ? -10.060 -5.736 23.052 1.00 97.06 94 GLU A N 1
ATOM 734 C CA . GLU A 1 94 ? -10.285 -4.980 24.291 1.00 97.06 94 GLU A CA 1
ATOM 735 C C . GLU A 1 94 ? -11.730 -4.475 24.402 1.00 97.06 94 GLU A C 1
ATOM 737 O O . GLU A 1 94 ? -12.372 -4.655 25.441 1.00 97.06 94 GLU A O 1
ATOM 742 N N . MET A 1 95 ? -12.270 -3.894 23.324 1.00 95.50 95 MET A N 1
ATOM 743 C CA . MET A 1 95 ? -13.650 -3.408 23.267 1.00 95.50 95 MET A CA 1
ATOM 744 C C . MET A 1 95 ? -14.658 -4.539 23.482 1.00 95.50 95 MET A C 1
ATOM 746 O O . MET A 1 95 ? -15.571 -4.391 24.294 1.00 95.50 95 MET A O 1
ATOM 750 N N . ASN A 1 96 ? -14.466 -5.689 22.833 1.00 96.31 96 ASN A N 1
ATOM 751 C CA . ASN A 1 96 ? -15.298 -6.870 23.062 1.00 96.31 96 ASN A CA 1
ATOM 752 C C . ASN A 1 96 ? -15.236 -7.330 24.526 1.00 96.31 96 ASN A C 1
ATOM 754 O O . ASN A 1 96 ? -16.262 -7.683 25.105 1.00 96.31 96 ASN A O 1
ATOM 758 N N . GLY A 1 97 ? -14.059 -7.261 25.155 1.00 95.69 97 GLY A N 1
ATOM 759 C CA . GLY A 1 97 ? -13.903 -7.542 26.582 1.00 95.69 97 GLY A CA 1
ATOM 760 C C . GLY A 1 97 ? -14.685 -6.574 27.478 1.00 95.69 97 GLY A C 1
ATOM 761 O O . GLY A 1 97 ? -15.317 -7.004 28.443 1.00 95.69 97 GLY A O 1
ATOM 762 N N . VAL A 1 98 ? -14.671 -5.274 27.168 1.00 95.62 98 VAL A N 1
ATOM 763 C CA . VAL A 1 98 ? -15.463 -4.259 27.889 1.00 95.62 98 VAL A CA 1
ATOM 764 C C . VAL A 1 98 ? -16.960 -4.517 27.723 1.00 95.62 98 VAL A C 1
ATOM 766 O O . VAL A 1 98 ? -17.676 -4.579 28.721 1.00 95.62 98 VAL A O 1
ATOM 769 N N . LEU A 1 99 ? -17.423 -4.724 26.488 1.00 94.75 99 LEU A N 1
ATOM 770 C CA . LEU A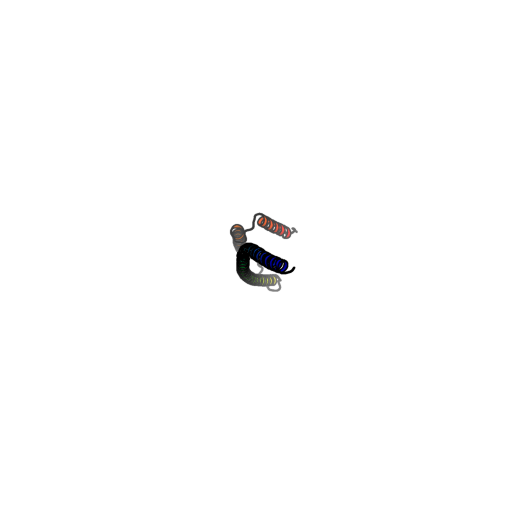 1 99 ? -18.831 -4.993 26.188 1.00 94.75 99 LEU A CA 1
ATOM 771 C C . LEU A 1 99 ? -19.329 -6.270 26.873 1.00 94.75 99 LEU A C 1
ATOM 773 O O . LEU A 1 99 ? -20.429 -6.273 27.419 1.00 94.75 99 LEU A O 1
ATOM 777 N N . GLY A 1 100 ? -18.507 -7.322 26.919 1.00 94.75 100 GLY A N 1
ATOM 778 C CA . GLY A 1 100 ? -18.830 -8.555 27.638 1.00 94.75 100 GLY A CA 1
ATOM 779 C C . GLY A 1 100 ? -19.036 -8.330 29.139 1.00 94.75 100 GLY A C 1
ATOM 780 O O . GLY A 1 100 ? -20.012 -8.820 29.704 1.00 94.75 100 GLY A O 1
ATOM 781 N N . ARG A 1 101 ? -18.175 -7.528 29.783 1.00 96.12 101 ARG A N 1
ATOM 782 C CA . ARG A 1 101 ? -18.362 -7.158 31.198 1.00 96.12 101 ARG A CA 1
ATOM 783 C C . ARG A 1 101 ? -19.628 -6.332 31.408 1.00 96.12 101 ARG A C 1
ATOM 785 O O . ARG A 1 101 ? -20.391 -6.641 32.313 1.00 96.12 101 ARG A O 1
ATOM 792 N N . MET A 1 102 ? -19.878 -5.334 30.557 1.00 93.12 102 MET A N 1
ATOM 793 C CA . MET A 1 102 ? -21.097 -4.518 30.634 1.00 93.12 102 MET A CA 1
ATOM 794 C C . MET A 1 102 ? -22.362 -5.371 30.501 1.00 93.12 102 MET A C 1
ATOM 796 O O . MET A 1 102 ? -23.303 -5.177 31.265 1.00 93.12 102 MET A O 1
ATOM 800 N N . ALA A 1 103 ? -22.373 -6.333 29.574 1.00 91.94 103 ALA A N 1
ATOM 801 C CA . ALA A 1 103 ? -23.485 -7.262 29.403 1.00 91.94 103 ALA A CA 1
ATOM 802 C C . ALA A 1 103 ? -23.695 -8.144 30.646 1.00 91.94 103 ALA A C 1
ATOM 804 O O . ALA A 1 103 ? -24.828 -8.274 31.102 1.00 91.94 103 ALA A O 1
ATOM 805 N N . SER A 1 104 ? -22.616 -8.681 31.234 1.00 91.75 104 SER A N 1
ATOM 806 C CA . SER A 1 104 ? -22.685 -9.465 32.479 1.00 91.75 104 SER A CA 1
ATOM 807 C C . SER A 1 104 ? -23.269 -8.647 33.630 1.00 91.75 104 SER A C 1
ATOM 809 O O . SER A 1 104 ? -24.224 -9.076 34.269 1.00 91.75 104 SER A O 1
ATOM 811 N N . THR A 1 105 ? -22.758 -7.434 33.858 1.00 92.19 105 THR A N 1
ATOM 812 C CA . THR A 1 105 ? -23.252 -6.556 34.929 1.00 92.19 105 THR A CA 1
ATOM 813 C C . THR A 1 105 ? -24.708 -6.151 34.699 1.00 92.19 105 THR A C 1
ATOM 815 O O . THR A 1 105 ? -25.496 -6.136 35.641 1.00 92.19 105 THR A O 1
ATOM 818 N N . ALA A 1 106 ? -25.103 -5.868 33.454 1.00 87.06 106 ALA A N 1
ATOM 819 C CA . ALA A 1 106 ? -26.495 -5.573 33.118 1.00 87.06 106 ALA A CA 1
ATOM 820 C C . ALA A 1 106 ? -27.422 -6.773 33.383 1.00 87.06 106 ALA A C 1
ATOM 822 O O . ALA A 1 106 ? -28.539 -6.587 33.863 1.00 87.06 106 ALA A O 1
ATOM 823 N N . GLN A 1 107 ? -26.960 -7.998 33.113 1.00 87.88 107 GLN A N 1
ATOM 824 C CA . GLN A 1 107 ? -27.711 -9.219 33.399 1.00 87.88 107 GLN A CA 1
ATOM 825 C C . GLN A 1 107 ? -27.847 -9.472 34.907 1.00 87.88 107 GLN A C 1
ATOM 827 O O . GLN A 1 107 ? -28.932 -9.825 35.365 1.00 87.88 107 GLN A O 1
ATOM 832 N N . GLU A 1 108 ? -26.786 -9.246 35.684 1.00 87.75 108 GLU A N 1
ATOM 833 C CA . GLU A 1 108 ? -26.831 -9.315 37.151 1.00 87.75 108 GLU A CA 1
ATOM 834 C C . GLU A 1 108 ? -27.827 -8.299 37.729 1.00 87.75 108 GLU A C 1
ATOM 836 O O . GLU A 1 108 ? -28.691 -8.666 38.524 1.00 87.75 108 GLU A O 1
ATOM 841 N N . LEU A 1 109 ? -27.774 -7.041 37.278 1.00 84.81 109 LEU A N 1
ATOM 842 C CA . LEU A 1 109 ? -28.734 -5.994 37.656 1.00 84.81 109 LEU A CA 1
ATOM 843 C C . LEU A 1 109 ? -30.179 -6.395 37.330 1.00 84.81 109 LEU A C 1
ATOM 845 O O . LEU A 1 109 ? -31.069 -6.248 38.165 1.00 84.81 109 LEU A O 1
ATOM 849 N N . ALA A 1 110 ? -30.417 -6.937 36.133 1.00 83.69 110 ALA A N 1
ATOM 850 C CA . ALA A 1 110 ? -31.738 -7.414 35.735 1.00 83.69 110 ALA A CA 1
ATOM 851 C C . ALA A 1 110 ? -32.229 -8.570 36.624 1.00 83.69 110 ALA A C 1
ATOM 853 O O . ALA A 1 110 ? -33.409 -8.611 36.968 1.00 83.69 110 ALA A O 1
ATOM 854 N N . HIS A 1 111 ? -31.334 -9.475 37.037 1.00 80.50 111 HIS A N 1
ATOM 855 C CA . HIS A 1 111 ? -31.668 -10.557 37.961 1.00 80.50 111 HIS A CA 1
ATOM 856 C C . HIS A 1 111 ? -32.103 -10.020 39.331 1.00 80.50 111 HIS A C 1
ATOM 858 O O . HIS A 1 111 ? -33.154 -10.426 39.825 1.00 80.50 111 HIS A O 1
ATOM 864 N N . TYR A 1 112 ? -31.390 -9.044 39.903 1.00 76.31 112 TYR A N 1
ATOM 865 C CA . TYR A 1 112 ? -31.803 -8.411 41.164 1.00 76.31 112 TYR A CA 1
ATOM 866 C C . TYR A 1 112 ? -33.154 -7.684 41.061 1.00 76.31 112 TYR A C 1
ATOM 868 O O . TYR A 1 112 ? -33.900 -7.634 42.036 1.00 76.31 112 TYR A O 1
ATOM 876 N N . HIS A 1 113 ? -33.510 -7.168 39.882 1.00 74.06 113 HIS A N 1
ATOM 877 C CA . HIS A 1 113 ? -34.801 -6.514 39.637 1.00 74.06 113 HIS A CA 1
ATOM 878 C C . HIS A 1 113 ? -35.950 -7.482 39.296 1.00 74.06 113 HIS A C 1
ATOM 880 O O . HIS A 1 113 ? -37.092 -7.040 39.176 1.00 74.06 113 HIS A O 1
ATOM 886 N N . SER A 1 114 ? -35.688 -8.786 39.143 1.00 79.75 114 SER A N 1
ATOM 887 C CA . SER A 1 114 ? -36.717 -9.788 38.812 1.00 79.75 114 SER A CA 1
ATOM 888 C C . SER A 1 114 ? -37.684 -10.096 39.965 1.00 79.75 114 SER A C 1
ATOM 890 O O . SER A 1 114 ? -38.742 -10.676 39.736 1.00 79.75 114 SER A O 1
ATOM 892 N N . GLY A 1 115 ? -37.344 -9.697 41.198 1.00 69.25 115 GLY A N 1
ATOM 893 C CA . GLY A 1 115 ? -38.164 -9.938 42.391 1.00 69.25 115 GLY A CA 1
ATOM 894 C C . GLY A 1 115 ? -38.162 -11.391 42.888 1.00 69.25 115 GLY A C 1
ATOM 895 O O . GLY A 1 115 ? -38.908 -11.707 43.809 1.00 69.25 115 GLY A O 1
ATOM 896 N N . GLU A 1 116 ? -37.337 -12.273 42.307 1.00 67.62 116 GLU A N 1
ATOM 897 C CA . GLU A 1 116 ? -37.187 -13.676 42.738 1.00 67.62 116 GLU A CA 1
ATOM 898 C C . GLU A 1 116 ? -36.328 -13.844 44.006 1.00 67.62 116 GLU A C 1
ATOM 900 O O . GLU A 1 116 ? -36.352 -14.895 44.645 1.00 67.62 116 GLU A O 1
ATOM 905 N N . VAL A 1 117 ? -35.582 -12.807 44.389 1.00 67.19 117 VAL A N 1
ATOM 906 C CA . VAL A 1 117 ? -34.748 -12.748 45.599 1.00 67.19 117 VAL A CA 1
ATOM 907 C C . VAL A 1 117 ? -35.279 -11.614 46.479 1.00 67.19 117 VAL A C 1
ATOM 909 O O . VAL A 1 117 ? -35.748 -10.616 45.934 1.00 67.19 117 VAL A O 1
ATOM 912 N N . ASP A 1 118 ? -35.211 -11.753 47.812 1.00 65.06 118 ASP A N 1
ATOM 913 C CA . ASP A 1 118 ? -35.546 -10.690 48.779 1.00 65.06 118 ASP A CA 1
ATOM 914 C C . ASP A 1 118 ? -34.636 -9.474 48.505 1.00 65.06 118 ASP A C 1
ATOM 916 O O . ASP A 1 118 ? -33.466 -9.427 48.891 1.00 65.06 118 ASP A O 1
ATOM 920 N N . GLY A 1 119 ? -35.126 -8.583 47.643 1.00 63.72 119 GLY A N 1
ATOM 921 C CA . GLY A 1 119 ? -34.308 -7.657 46.873 1.00 63.72 119 GLY A CA 1
ATOM 922 C C . GLY A 1 119 ? -34.134 -6.328 47.589 1.00 63.72 119 GLY A C 1
ATOM 923 O O . GLY A 1 119 ? -35.087 -5.750 48.111 1.00 63.72 119 GLY A O 1
ATOM 924 N N . ILE A 1 120 ? -32.911 -5.804 47.572 1.00 63.50 120 ILE A N 1
ATOM 925 C CA . ILE A 1 120 ? -32.633 -4.439 48.017 1.00 63.50 120 ILE A CA 1
ATOM 926 C C . ILE A 1 120 ? -33.308 -3.485 47.024 1.00 63.50 120 ILE A C 1
ATOM 928 O O . ILE A 1 120 ? -32.887 -3.371 45.874 1.00 63.50 120 ILE A O 1
ATOM 932 N N . TYR A 1 121 ? -34.362 -2.800 47.467 1.00 63.47 121 TYR A N 1
ATOM 933 C CA . TYR A 1 121 ? -35.013 -1.748 46.690 1.00 63.47 121 TYR A CA 1
ATOM 934 C C . TYR A 1 121 ? -34.115 -0.507 46.672 1.00 63.47 121 TYR A C 1
ATOM 936 O O . TYR A 1 121 ? -34.080 0.254 47.637 1.00 63.47 121 TYR A O 1
ATOM 944 N N . LEU A 1 122 ? -33.382 -0.315 45.576 1.00 68.38 122 LEU A N 1
ATOM 945 C CA . LEU A 1 122 ? -32.647 0.920 45.312 1.00 68.38 122 LEU A CA 1
ATOM 946 C C . LEU A 1 122 ? -33.572 1.897 44.585 1.00 68.38 122 LEU A C 1
ATOM 948 O O . LEU A 1 122 ? -34.079 1.613 43.498 1.00 68.38 122 LEU A O 1
ATOM 952 N N . ALA A 1 123 ? -33.809 3.057 45.187 1.00 72.38 123 ALA A N 1
ATOM 953 C CA . ALA A 1 123 ? -34.513 4.148 44.536 1.00 72.38 123 ALA A CA 1
ATOM 954 C C . ALA A 1 123 ? -33.583 4.830 43.521 1.00 72.38 123 ALA A C 1
ATOM 956 O O . ALA A 1 123 ? -32.368 4.869 43.692 1.00 72.38 123 ALA A O 1
ATOM 957 N N . TYR A 1 124 ? -34.145 5.444 42.474 1.00 66.00 124 TYR A N 1
ATOM 958 C CA . TYR A 1 124 ? -33.358 6.199 41.484 1.00 66.00 124 TYR A CA 1
ATOM 959 C C . TYR A 1 124 ? -32.444 7.261 42.135 1.00 66.00 124 TYR A C 1
ATOM 961 O O . TYR A 1 124 ? -31.340 7.525 41.661 1.00 66.00 124 TYR A O 1
ATOM 969 N N . SER A 1 125 ? -32.880 7.827 43.263 1.00 73.88 125 SER A N 1
ATOM 970 C CA . SER A 1 125 ? -32.119 8.768 44.087 1.00 73.88 125 SER A CA 1
ATOM 971 C C . SER A 1 125 ? -30.816 8.197 44.659 1.00 73.88 125 SER A C 1
ATOM 973 O O . SER A 1 125 ? -29.877 8.963 44.871 1.00 73.88 125 SER A O 1
ATOM 975 N N . ASP A 1 126 ? -30.716 6.880 44.848 1.00 80.19 126 ASP A N 1
ATOM 976 C CA . ASP A 1 126 ? -29.521 6.221 45.395 1.00 80.19 126 ASP A CA 1
ATOM 977 C C . ASP A 1 126 ? -28.360 6.211 44.384 1.00 80.19 126 ASP A C 1
ATOM 979 O O . ASP A 1 126 ? -27.193 6.095 44.757 1.00 80.19 126 ASP A O 1
ATOM 983 N N . PHE A 1 127 ? -28.657 6.432 43.099 1.00 79.81 127 PHE A N 1
ATOM 984 C CA . PHE A 1 127 ? -27.668 6.504 42.021 1.00 79.81 127 PHE A CA 1
ATOM 985 C C . PHE A 1 127 ? -27.140 7.920 41.758 1.00 79.81 127 PHE A C 1
ATOM 987 O O . PHE A 1 127 ? -26.330 8.107 40.849 1.00 79.81 127 PHE A O 1
ATOM 994 N N . HIS A 1 128 ? -27.550 8.937 42.525 1.00 78.94 128 HIS A N 1
ATOM 995 C CA . HIS A 1 128 ? -27.163 10.325 42.246 1.00 78.94 128 HIS A CA 1
ATOM 996 C C . HIS A 1 128 ? -25.647 10.554 42.224 1.00 78.94 128 HIS A C 1
ATOM 998 O O . HIS A 1 128 ? -25.159 11.284 41.360 1.00 78.94 128 HIS A O 1
ATOM 1004 N N . LEU A 1 129 ? -24.903 9.910 43.128 1.00 79.81 129 LEU A N 1
ATOM 1005 C CA . LEU A 1 129 ? -23.439 9.983 43.151 1.00 79.81 129 LEU A CA 1
ATOM 1006 C C . LEU A 1 129 ? -22.826 9.365 41.886 1.00 79.81 129 LEU A C 1
ATOM 1008 O O . LEU A 1 129 ? -21.935 9.956 41.282 1.00 79.81 129 LEU A O 1
ATOM 1012 N N . TYR A 1 130 ? -23.376 8.239 41.427 1.00 76.06 130 TYR A N 1
ATOM 1013 C CA . TYR A 1 130 ? -22.936 7.567 40.205 1.00 76.06 130 TYR A CA 1
ATOM 1014 C C . TYR A 1 130 ? -23.244 8.396 38.950 1.00 76.06 130 TYR A C 1
ATOM 1016 O O . TYR A 1 130 ? -22.424 8.493 38.042 1.00 76.06 130 TYR A O 1
ATOM 1024 N N . LEU A 1 131 ? -24.407 9.057 38.905 1.00 78.38 131 LEU A N 1
ATOM 1025 C CA . LEU A 1 131 ? -24.789 9.960 37.813 1.00 78.38 131 LEU A CA 1
ATOM 1026 C C . LEU A 1 131 ? -23.867 11.186 37.724 1.00 78.38 131 LEU A C 1
ATOM 1028 O O . LEU A 1 131 ? -23.557 11.647 36.624 1.00 78.38 131 LEU A O 1
ATOM 1032 N N . LEU A 1 132 ? -23.408 11.699 38.867 1.00 80.12 132 LEU A N 1
ATOM 1033 C CA . LEU A 1 132 ? -22.431 12.789 38.944 1.00 80.12 132 LEU A CA 1
ATOM 1034 C C . LEU A 1 132 ? -21.062 12.369 38.392 1.00 80.12 132 LEU A C 1
ATOM 1036 O O . LEU A 1 132 ? -20.478 13.093 37.581 1.00 80.12 132 LEU A O 1
ATOM 1040 N N . GLU A 1 133 ? -20.572 11.188 38.773 1.00 78.88 133 GLU A N 1
ATOM 1041 C CA . GLU A 1 133 ? -19.325 10.629 38.236 1.00 78.88 133 GLU A CA 1
ATOM 1042 C C . GLU A 1 133 ? -19.434 10.317 36.739 1.00 78.88 133 GLU A C 1
ATOM 1044 O O . GLU A 1 133 ? -18.541 10.671 35.966 1.00 78.88 133 GLU A O 1
ATOM 1049 N N . TYR A 1 134 ? -20.562 9.750 36.302 1.00 78.50 134 TYR A N 1
ATOM 1050 C CA . TYR A 1 134 ? -20.852 9.493 34.893 1.00 78.50 134 TYR A CA 1
ATOM 1051 C C . TYR A 1 134 ? -20.827 10.783 34.064 1.00 78.50 134 TYR A C 1
ATOM 1053 O O . TYR A 1 134 ? -20.199 10.824 33.006 1.00 78.50 134 TYR A O 1
ATOM 1061 N N . ALA A 1 135 ? -21.440 11.867 34.551 1.00 80.12 135 ALA A N 1
ATOM 1062 C CA . ALA A 1 135 ? -21.424 13.159 33.867 1.00 80.12 135 ALA A CA 1
ATOM 1063 C C . ALA A 1 135 ? -20.000 13.732 33.731 1.00 80.12 135 ALA A C 1
ATOM 1065 O O . ALA A 1 135 ? -19.653 14.288 32.685 1.00 80.12 135 ALA A O 1
ATOM 1066 N N . SER A 1 136 ? -19.163 13.572 34.762 1.00 79.81 136 SER A N 1
ATOM 1067 C CA . SER A 1 136 ? -17.756 13.988 34.726 1.00 79.81 136 SER A CA 1
ATOM 1068 C C . SER A 1 136 ? -16.941 13.159 33.726 1.00 79.81 136 SER A C 1
ATOM 1070 O O . SER A 1 136 ? -16.256 13.720 32.868 1.00 79.81 136 SER A O 1
ATOM 1072 N N . CYS A 1 137 ? -17.090 11.831 33.761 1.00 79.62 137 CYS A N 1
ATOM 1073 C CA . CYS A 1 137 ? -16.440 10.906 32.831 1.00 79.62 137 CYS A CA 1
ATOM 1074 C C . CYS A 1 137 ? -16.837 11.193 31.374 1.00 79.62 137 CYS A C 1
ATOM 1076 O O . CYS A 1 137 ? -15.979 11.339 30.503 1.00 79.62 137 CYS A O 1
ATOM 1078 N N . MET A 1 138 ? -18.133 11.376 31.108 1.00 79.88 138 MET A N 1
ATOM 1079 C CA . MET A 1 138 ? -18.639 11.724 29.778 1.00 79.88 138 MET A CA 1
ATOM 1080 C C . MET A 1 138 ? -18.090 13.061 29.278 1.00 79.88 138 MET A C 1
ATOM 1082 O O . MET A 1 138 ? -17.798 13.211 28.090 1.00 79.88 138 MET A O 1
ATOM 1086 N N . LYS A 1 139 ? -17.906 14.040 30.169 1.00 84.38 139 LYS A N 1
ATOM 1087 C CA . LYS A 1 139 ? -17.298 15.326 29.819 1.00 84.38 139 LYS A CA 1
ATOM 1088 C C . LYS A 1 139 ? -15.827 15.172 29.429 1.00 84.38 139 LYS A C 1
ATOM 1090 O O . LYS A 1 139 ? -15.403 15.773 28.442 1.00 84.38 139 LYS A O 1
ATOM 1095 N N . GLU A 1 140 ? -15.051 14.375 30.160 1.00 85.19 140 GLU A N 1
ATOM 1096 C CA . GLU A 1 140 ? -13.657 14.083 29.801 1.00 85.19 140 GLU A CA 1
ATOM 1097 C C . GLU A 1 140 ? -13.546 13.334 28.473 1.00 85.19 140 GLU A C 1
ATOM 1099 O O . GLU A 1 140 ? -12.731 13.711 27.628 1.00 85.19 140 GLU A O 1
ATOM 1104 N N . LEU A 1 141 ? -14.408 12.340 28.254 1.00 79.19 141 LEU A N 1
ATOM 1105 C CA . LEU A 1 141 ? -14.471 11.582 27.008 1.00 79.19 141 LEU A CA 1
ATOM 1106 C C . LEU A 1 141 ? -14.764 12.506 25.814 1.00 79.19 141 LEU A C 1
ATOM 1108 O O . LEU A 1 141 ? -14.034 12.500 24.822 1.00 79.19 141 LEU A O 1
ATOM 1112 N N . ASN A 1 142 ? -15.776 13.370 25.936 1.00 82.00 142 ASN A N 1
ATOM 1113 C CA . ASN A 1 142 ? -16.117 14.358 24.911 1.00 82.00 142 ASN A CA 1
ATOM 1114 C C . ASN A 1 142 ? -14.967 15.338 24.643 1.00 82.00 142 ASN A C 1
ATOM 1116 O O . ASN A 1 142 ? -14.659 15.633 23.488 1.00 82.00 142 ASN A O 1
ATOM 1120 N N . ASN A 1 143 ? -14.289 15.805 25.692 1.00 83.00 143 ASN A N 1
ATOM 1121 C CA . ASN A 1 143 ? -13.122 16.675 25.551 1.00 83.00 143 ASN A CA 1
ATOM 1122 C C . ASN A 1 143 ? -11.963 15.974 24.832 1.00 83.00 143 ASN A C 1
ATOM 1124 O O . ASN A 1 143 ? -11.255 16.605 24.045 1.00 83.00 143 ASN A O 1
ATOM 1128 N N . TRP A 1 144 ? -11.748 14.683 25.096 1.00 83.81 144 TRP A N 1
ATOM 1129 C CA . TRP A 1 144 ? -10.746 13.891 24.392 1.00 83.81 144 TRP A CA 1
ATOM 1130 C C . TRP A 1 144 ? -11.087 13.767 22.903 1.00 83.81 144 TRP A C 1
ATOM 1132 O O . TRP A 1 144 ? -10.231 14.053 22.066 1.00 83.81 144 TRP A O 1
ATOM 1142 N N . PHE A 1 145 ? -12.341 13.444 22.562 1.00 75.38 145 PHE A N 1
ATOM 1143 C CA . PHE A 1 145 ? -12.790 13.377 21.168 1.00 75.38 145 PHE A CA 1
ATOM 1144 C C . PHE A 1 145 ? -12.629 14.716 20.446 1.00 75.38 145 PHE A C 1
ATOM 1146 O O . PHE A 1 145 ? -12.058 14.746 19.358 1.00 75.38 145 PHE A O 1
ATOM 1153 N N . ALA A 1 146 ? -13.041 15.828 21.062 1.00 78.00 146 ALA A N 1
ATOM 1154 C CA . ALA A 1 146 ? -12.876 17.161 20.483 1.00 78.00 146 ALA A CA 1
ATOM 1155 C C . ALA A 1 146 ? -11.403 17.455 20.139 1.00 78.00 146 ALA A C 1
ATOM 1157 O O . ALA A 1 146 ? -11.086 17.844 19.016 1.00 78.00 146 ALA A O 1
ATOM 1158 N N . LYS A 1 147 ? -10.474 17.155 21.059 1.00 78.94 147 LYS A N 1
ATOM 1159 C CA . LYS A 1 147 ? -9.029 17.325 20.825 1.00 78.94 147 LYS A CA 1
ATOM 1160 C C . LYS A 1 147 ? -8.505 16.463 19.673 1.00 78.94 147 LYS A C 1
ATOM 1162 O O . LYS A 1 147 ? -7.698 16.939 18.878 1.00 78.94 147 LYS A O 1
ATOM 1167 N N . GLN A 1 148 ? -8.949 15.210 19.563 1.00 71.69 148 GLN A N 1
ATOM 1168 C CA . GLN A 1 148 ? -8.517 14.329 18.471 1.00 71.69 148 GLN A CA 1
ATOM 1169 C C . GLN A 1 148 ? -9.033 14.791 17.104 1.00 71.69 148 GLN A C 1
ATOM 1171 O O . GLN A 1 148 ? -8.331 14.646 16.104 1.00 71.69 148 GLN A O 1
ATOM 1176 N N . LEU A 1 149 ? -10.232 15.373 17.061 1.00 69.00 149 LEU A N 1
ATOM 1177 C CA . LEU A 1 149 ? -10.856 15.862 15.832 1.00 69.00 149 LEU A CA 1
ATOM 1178 C C . LEU A 1 149 ? -10.281 17.211 15.373 1.00 69.00 149 LEU A C 1
ATOM 1180 O O . LEU A 1 149 ? -10.238 17.467 14.169 1.00 69.00 149 LEU A O 1
ATOM 1184 N N . ASP A 1 150 ? -9.822 18.058 16.299 1.00 69.00 150 ASP A N 1
ATOM 1185 C CA . ASP A 1 150 ? -9.294 19.391 15.982 1.00 69.00 150 ASP A CA 1
ATOM 1186 C C . ASP A 1 150 ? -7.790 19.409 15.682 1.00 69.00 150 ASP A C 1
ATOM 1188 O O . ASP A 1 150 ? -7.361 20.101 14.747 1.00 69.00 150 ASP A O 1
ATOM 1192 N N . THR A 1 151 ? -7.001 18.643 16.441 1.00 68.00 151 THR A N 1
ATOM 1193 C CA . THR A 1 151 ? -5.525 18.677 16.420 1.00 68.00 151 THR A CA 1
ATOM 1194 C C . THR A 1 151 ? -4.870 17.316 16.171 1.00 68.00 151 THR A C 1
ATOM 1196 O O . THR A 1 151 ? -3.651 17.258 16.011 1.00 68.00 151 THR A O 1
ATOM 1199 N N . GLY A 1 152 ? -5.641 16.226 16.141 1.00 61.84 152 GLY A N 1
ATOM 1200 C CA . GLY A 1 152 ? -5.132 14.866 15.958 1.00 61.84 152 GLY A CA 1
ATOM 1201 C C . GLY A 1 152 ? -4.942 14.447 14.490 1.00 61.84 152 GLY A C 1
ATOM 1202 O O . GLY A 1 152 ? -5.364 15.145 13.566 1.00 61.84 152 GLY A O 1
ATOM 1203 N N . PRO A 1 153 ? -4.336 13.269 14.248 1.00 56.72 153 PRO A N 1
ATOM 1204 C CA . PRO A 1 153 ? -4.085 12.734 12.903 1.00 56.72 153 PRO A CA 1
ATOM 1205 C C . PRO A 1 153 ? -5.365 12.383 12.119 1.00 56.72 153 PRO A C 1
ATOM 1207 O O . PRO A 1 153 ? -5.301 12.157 10.915 1.00 56.72 153 PRO A O 1
ATOM 1210 N N . TYR A 1 154 ? -6.527 12.376 12.783 1.00 59.78 154 TYR A N 1
ATOM 1211 C CA . TYR A 1 154 ? -7.849 12.085 12.212 1.00 59.78 154 TYR A CA 1
ATOM 1212 C C . TYR A 1 154 ? -8.673 13.350 11.928 1.00 5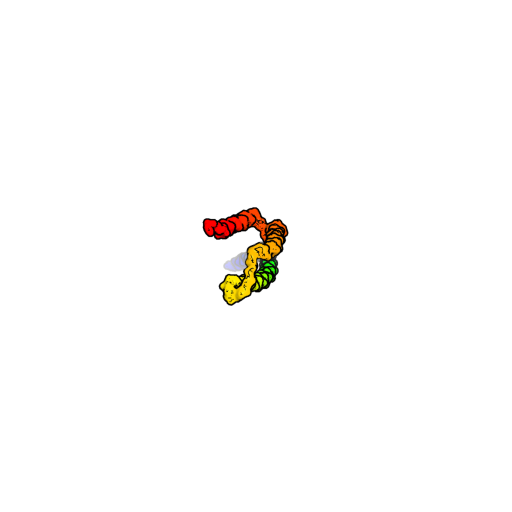9.78 154 TYR A C 1
ATOM 1214 O O . TYR A 1 154 ? -9.903 13.302 11.907 1.00 59.78 154 TYR A O 1
ATOM 1222 N N . ARG A 1 155 ? -8.013 14.502 11.757 1.00 63.91 155 ARG A N 1
ATOM 1223 C CA . ARG A 1 155 ? -8.671 15.797 11.565 1.00 63.91 155 ARG A CA 1
ATOM 1224 C C . ARG A 1 155 ? -9.659 15.747 10.401 1.00 63.91 155 ARG A C 1
ATOM 1226 O O . ARG A 1 155 ? -9.267 15.577 9.246 1.00 63.91 155 ARG A O 1
ATOM 1233 N N . PHE A 1 156 ? -10.939 15.958 10.688 1.00 62.00 156 PHE A N 1
ATOM 1234 C CA . PHE A 1 156 ? -11.936 16.087 9.632 1.00 62.00 156 PHE A CA 1
ATOM 1235 C C . PHE A 1 156 ? -11.850 17.476 8.997 1.00 62.00 156 PHE A C 1
ATOM 1237 O O . PHE A 1 156 ? -11.830 1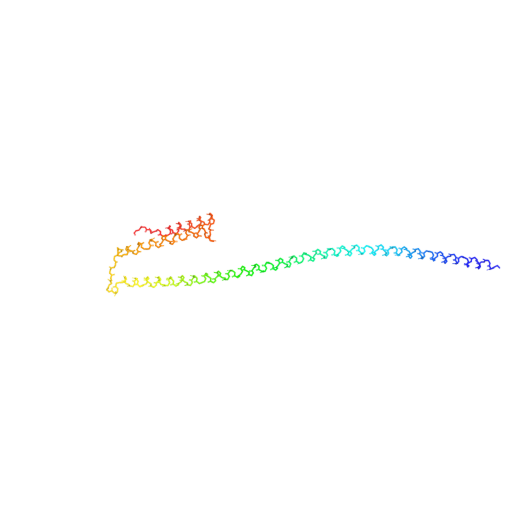8.502 9.681 1.00 62.00 156 PHE A O 1
ATOM 1244 N N . GLY A 1 157 ? -11.841 17.517 7.663 1.00 65.69 157 GLY A N 1
ATOM 1245 C CA . GLY A 1 157 ? -12.107 18.751 6.930 1.00 65.69 157 GLY A CA 1
ATOM 1246 C C . GLY A 1 157 ? -13.531 19.271 7.204 1.00 65.69 157 GLY A C 1
ATOM 1247 O O . GLY A 1 157 ? -14.357 18.540 7.756 1.00 65.69 157 GLY A O 1
ATOM 1248 N N . PRO A 1 158 ? -13.864 20.505 6.785 1.00 66.31 158 PRO A N 1
ATOM 1249 C CA . PRO A 1 158 ? -15.172 21.128 7.032 1.00 66.31 158 PRO A CA 1
ATOM 1250 C C . PRO A 1 158 ? -16.370 20.238 6.658 1.00 66.31 158 PRO A C 1
ATOM 1252 O O . PRO A 1 158 ? -17.351 20.174 7.392 1.00 66.31 158 PRO A O 1
ATOM 1255 N N . SER A 1 159 ? -16.244 19.486 5.561 1.00 68.00 159 SER A N 1
ATOM 1256 C CA . SER A 1 159 ? -17.258 18.536 5.090 1.00 68.00 159 SER A CA 1
ATOM 1257 C C . SER A 1 159 ? -17.421 17.308 5.996 1.00 68.00 159 SER A C 1
ATOM 1259 O O . SER A 1 159 ? -18.538 16.829 6.169 1.00 68.00 159 SER A O 1
ATOM 1261 N N . GLY A 1 160 ? -16.337 16.806 6.596 1.00 67.00 160 GLY A N 1
ATOM 1262 C CA . GLY A 1 160 ? -16.392 15.648 7.491 1.00 67.00 160 GLY A CA 1
ATOM 1263 C C . GLY A 1 160 ? -17.050 15.983 8.828 1.00 67.00 160 GLY A C 1
ATOM 1264 O O . GLY A 1 160 ? -17.841 15.192 9.332 1.00 67.00 160 GLY A O 1
ATOM 1265 N N . ARG A 1 161 ? -16.805 17.191 9.359 1.00 66.94 161 ARG A N 1
ATOM 1266 C CA . ARG A 1 161 ? -17.496 17.677 10.565 1.00 66.94 161 ARG A CA 1
ATOM 1267 C C . ARG A 1 161 ? -19.000 17.830 10.348 1.00 66.94 161 ARG A C 1
ATOM 1269 O O . ARG A 1 161 ? -19.764 17.287 11.135 1.00 66.94 161 ARG A O 1
ATOM 1276 N N . GLN A 1 162 ? -19.414 18.462 9.246 1.00 70.81 162 GLN A N 1
ATOM 1277 C CA . GLN A 1 162 ? -20.837 18.587 8.900 1.00 70.81 162 GLN A CA 1
ATOM 1278 C C . GLN A 1 162 ? -21.532 17.229 8.764 1.00 70.81 162 GLN A C 1
ATOM 1280 O O . GLN A 1 162 ? -22.678 17.079 9.178 1.00 70.81 162 GLN A O 1
ATOM 1285 N N . TRP A 1 163 ? -20.843 16.227 8.210 1.00 73.12 163 TRP A N 1
ATOM 1286 C CA . TRP A 1 163 ? -21.402 14.884 8.093 1.00 73.12 163 TRP A CA 1
ATOM 1287 C C . TRP A 1 163 ? -21.592 14.216 9.461 1.00 73.12 163 TRP A C 1
ATOM 1289 O O . TRP A 1 163 ? -22.666 13.682 9.722 1.00 73.12 163 TRP A O 1
ATOM 1299 N N . VAL A 1 164 ? -20.597 14.287 10.355 1.00 71.75 164 VAL A N 1
ATOM 1300 C CA . VAL A 1 164 ? -20.704 13.725 11.715 1.00 71.75 164 VAL A CA 1
ATOM 1301 C C . VAL A 1 164 ? -21.799 14.427 12.519 1.00 71.75 164 VAL A C 1
ATOM 1303 O O . VAL A 1 164 ? -22.612 13.755 13.147 1.00 71.75 164 VAL A O 1
ATOM 1306 N N . GLU A 1 165 ? -21.871 15.757 12.465 1.00 74.12 165 GLU A N 1
ATOM 1307 C CA . GLU A 1 165 ? -22.926 16.531 13.133 1.00 74.12 165 GLU A CA 1
ATOM 1308 C C . GLU A 1 165 ? -24.319 16.151 12.616 1.00 74.12 165 GLU A C 1
ATOM 1310 O O . GLU A 1 165 ? -25.232 15.939 13.413 1.00 74.12 165 GLU A O 1
ATOM 1315 N N . ALA A 1 166 ? -24.470 15.958 11.302 1.00 73.50 166 ALA A N 1
ATOM 1316 C CA . ALA A 1 166 ? -25.715 15.477 10.712 1.00 73.50 166 ALA A CA 1
ATOM 1317 C C . ALA A 1 166 ? -26.079 14.052 11.171 1.00 73.50 166 ALA A C 1
ATOM 1319 O O . ALA A 1 166 ? -27.254 13.774 11.403 1.00 73.50 166 ALA A O 1
ATOM 1320 N N . GLN A 1 167 ? -25.099 13.154 11.340 1.00 70.50 167 GLN A N 1
ATOM 1321 C CA . GLN A 1 167 ? -25.349 11.807 11.873 1.00 70.50 167 GLN A CA 1
ATOM 1322 C C . GLN A 1 167 ? -25.747 11.834 13.353 1.00 70.50 167 GLN A C 1
ATOM 1324 O O . GLN A 1 167 ? -26.668 11.122 13.747 1.00 70.50 167 GLN A O 1
ATOM 1329 N N . VAL A 1 168 ? -25.099 12.671 14.168 1.00 76.06 168 VAL A N 1
ATOM 1330 C CA . VAL A 1 168 ? -25.448 12.849 15.586 1.00 76.06 168 VAL A CA 1
ATOM 1331 C C . VAL A 1 168 ? -26.863 13.404 15.725 1.00 76.06 168 VAL A C 1
ATOM 1333 O O . VAL A 1 168 ? -27.632 12.929 16.559 1.00 76.06 168 VAL A O 1
ATOM 1336 N N . GLU A 1 169 ? -27.233 14.379 14.897 1.00 75.44 169 GLU A N 1
ATOM 1337 C CA . GLU A 1 169 ? -28.571 14.965 14.933 1.00 75.44 169 GLU A CA 1
ATOM 1338 C C . GLU A 1 169 ? -29.644 13.979 14.450 1.00 75.44 169 GLU A C 1
ATOM 1340 O O . GLU A 1 169 ? -30.703 13.864 15.065 1.00 75.44 169 GLU A O 1
ATOM 1345 N N . ASN A 1 170 ? -29.342 13.176 13.426 1.00 73.88 170 ASN A N 1
ATOM 1346 C CA . ASN A 1 170 ? -30.211 12.085 12.985 1.00 73.88 170 ASN A CA 1
ATOM 1347 C C . ASN A 1 170 ? -30.397 11.028 14.094 1.00 73.88 170 ASN A C 1
ATOM 1349 O O . ASN A 1 170 ? -31.520 10.628 14.392 1.00 73.88 170 ASN A O 1
ATOM 1353 N N . ALA A 1 171 ? -29.322 10.642 14.789 1.00 67.62 171 ALA A N 1
ATOM 1354 C CA . ALA A 1 171 ? -29.398 9.697 15.902 1.00 67.62 171 ALA A CA 1
ATOM 1355 C C . ALA A 1 171 ? -30.253 10.226 17.071 1.00 67.62 171 ALA A C 1
ATOM 1357 O O . ALA A 1 171 ? -31.047 9.477 17.638 1.00 67.62 171 ALA A O 1
ATOM 1358 N N . LYS A 1 172 ? -30.171 11.521 17.407 1.00 73.81 172 LYS A N 1
ATOM 1359 C CA . LYS A 1 172 ? -31.040 12.132 18.433 1.00 73.81 172 LYS A CA 1
ATOM 1360 C C . LYS A 1 172 ? -32.521 12.088 18.055 1.00 73.81 172 LYS A C 1
ATOM 1362 O O . LYS A 1 172 ? -33.361 11.884 18.931 1.00 73.81 172 LYS A O 1
ATOM 1367 N N . GLN A 1 173 ? -32.840 12.255 16.771 1.00 72.06 173 GLN A N 1
ATOM 1368 C CA . GLN A 1 173 ? -34.213 12.147 16.266 1.00 72.06 173 GLN A CA 1
ATOM 1369 C C . GLN A 1 173 ? -34.737 10.704 16.297 1.00 72.06 173 GLN A C 1
ATOM 1371 O O . GLN A 1 173 ? -35.931 10.493 16.480 1.00 72.06 173 GLN A O 1
ATOM 1376 N N . GLN A 1 174 ? -33.859 9.706 16.171 1.00 62.19 174 GLN A N 1
ATOM 1377 C CA . GLN A 1 174 ? -34.237 8.291 16.281 1.00 62.19 174 GLN A CA 1
ATOM 1378 C C . GLN A 1 174 ? -34.449 7.830 17.732 1.00 62.19 174 GLN A C 1
ATOM 1380 O O . GLN A 1 174 ? -35.225 6.908 17.968 1.00 62.19 174 GLN A O 1
ATOM 1385 N N . PHE A 1 175 ? -33.785 8.467 18.702 1.00 48.94 175 PHE A N 1
ATOM 1386 C CA . PHE A 1 175 ? -33.836 8.102 20.126 1.00 48.94 175 PHE A CA 1
ATOM 1387 C C . PHE A 1 175 ? -34.654 9.063 20.998 1.00 48.94 175 PHE A C 1
ATOM 1389 O O . PHE A 1 175 ? -34.641 8.946 22.224 1.00 48.94 175 PHE A O 1
ATOM 1396 N N . THR A 1 176 ? -35.386 10.007 20.404 1.00 46.25 176 THR A N 1
ATOM 1397 C CA . THR A 1 176 ? -36.343 10.813 21.168 1.00 46.25 176 THR A CA 1
ATOM 1398 C C . THR A 1 176 ? -37.493 9.892 21.587 1.00 46.25 176 THR A C 1
ATOM 1400 O O . THR A 1 176 ? -38.151 9.330 20.708 1.00 46.25 176 THR A O 1
ATOM 1403 N N . PRO A 1 177 ? -37.757 9.685 22.893 1.00 48.22 177 PRO A N 1
ATOM 1404 C CA . PRO A 1 177 ? -38.894 8.878 23.293 1.00 48.22 177 PRO A CA 1
ATOM 1405 C C . PRO A 1 177 ? -40.144 9.595 22.794 1.00 48.22 177 PRO A C 1
ATOM 1407 O O . PRO A 1 177 ? -40.385 10.752 23.146 1.00 48.22 177 PRO A O 1
ATOM 1410 N N . LEU A 1 178 ? -40.923 8.919 21.947 1.00 46.00 178 LEU A N 1
ATOM 1411 C CA . LEU A 1 178 ? -42.299 9.309 21.677 1.00 46.00 178 LEU A CA 1
ATOM 1412 C C . LEU A 1 178 ? -42.995 9.342 23.032 1.00 46.00 178 LEU A C 1
ATOM 1414 O O . LEU A 1 178 ? -43.275 8.292 23.605 1.00 46.00 178 LEU A O 1
ATOM 1418 N N . GLY A 1 179 ? -43.195 10.546 23.563 1.00 49.34 179 GLY A N 1
ATOM 1419 C CA . GLY A 1 179 ? -43.877 10.738 24.827 1.00 49.34 179 GLY A CA 1
ATOM 1420 C C . GLY A 1 179 ? -45.211 10.003 24.810 1.00 49.34 179 GLY A C 1
ATOM 1421 O O . GLY A 1 179 ? -46.091 10.318 24.005 1.00 49.34 179 GLY A O 1
ATOM 1422 N N . ARG A 1 180 ? -45.332 9.017 25.694 1.00 35.69 180 ARG A N 1
ATOM 1423 C CA . ARG A 1 180 ? -46.573 8.608 26.336 1.00 35.69 180 ARG A CA 1
ATOM 1424 C C . ARG A 1 180 ? -46.256 7.904 27.643 1.00 35.69 180 ARG A C 1
ATOM 1426 O O . ARG A 1 180 ? -45.356 7.039 27.626 1.00 35.69 180 ARG A O 1
#

Foldseek 3Di:
DPPVVVVVVVVVVVVVVVVVVVVVVVVVVVVVVVVVVVVVVVVVVVVVVVVVVVVVVVVVVVVVVVVVVVVVVVVVVVVVVVVVVVVVVVVVVVVVVVVVVVVVVVVVVVVLVPPPDPHDDDDPVNCPVVVVVVVVVVVVVVVVVVCCCPPNPVPDDPVRVVVVVVVVVVVCVVPDPPDD

Organism: Lithospermum erythrorhizon (NCBI:txid34254)

InterPro domains:
  IPR026206 HAUS augmin-like complex subunit 3 [PTHR19378] (10-156)
  IPR032733 HAUS augmin-like complex subunit 3, N-terminal [PF14932] (11-157)

pLDDT: mean 80.86, std 16.35, range [35.69, 98.5]

Radius of gyration: 50.66 Å; chains: 1; bounding box: 102×35×148 Å

Secondary structure (DSSP, 8-state):
--HHHHHHHHHHHHHHHHHHHHHHHHHHHHHHHHHHHHHHHHHHHHHHHHHHHHHHHHHHHHHHHHHHHHHHHHHHHHHHHHHHHHHHHHHHHHHHHHHHHHHHHHHHHHHHTTSSS------GGGGHHHHHHHHHHHHHHHHHHHHHHHHSTTPPPHHHHHHHHHHHHHHHHHSS----

Sequence (180 aa):
MNWLFLCLTVRRDDQEAVFGTEEGLKDMRDSTIALKTEALELQKQLRCLESQHDMLTRQASSLTQGRRARLAATTIVNGQLGTLEDSLSTRNLEMNGVLGRMASTAQELAHYHSGEVDGIYLAYSDFHLYLLEYASCMKELNNWFAKQLDTGPYRFGPSGRQWVEAQVENAKQQFTPLGR